Protein AF-A0A376KX28-F1 (afdb_monomer_lite)

pLDDT: mean 81.59, std 16.2, range [37.12, 95.12]

Sequence (75 aa):
MSEFSQTVPELVAWARKNDFSISLPVDRLSFLLAVATLNGERLDGEMSEGELVDAFRHVSDAFEQTSETIGRARQ

Structure (mmCIF, N/CA/C/O backbone):
data_AF-A0A376KX28-F1
#
_entry.id   AF-A0A376KX28-F1
#
loop_
_atom_site.group_PDB
_atom_site.id
_atom_site.type_symbol
_atom_site.label_atom_id
_atom_site.label_alt_id
_atom_site.label_comp_id
_atom_site.label_asym_id
_atom_site.label_entity_id
_atom_site.label_seq_id
_atom_site.pdbx_PDB_ins_code
_atom_site.Cartn_x
_atom_site.Cartn_y
_atom_site.Cartn_z
_atom_site.occupancy
_atom_site.B_iso_or_equiv
_atom_site.auth_seq_id
_atom_site.auth_comp_id
_atom_site.auth_asym_id
_atom_site.auth_atom_id
_atom_site.pdbx_PDB_model_num
ATOM 1 N N . MET A 1 1 ? 1.601 -0.699 -37.134 1.00 43.62 1 MET A N 1
ATOM 2 C CA . MET A 1 1 ? 2.039 -1.463 -35.948 1.00 43.62 1 MET A CA 1
ATOM 3 C C . MET A 1 1 ? 3.526 -1.203 -35.817 1.00 43.62 1 MET A C 1
ATOM 5 O O . MET A 1 1 ? 4.263 -1.670 -36.669 1.00 43.62 1 MET A O 1
ATOM 9 N N . SER A 1 2 ? 3.944 -0.337 -34.891 1.00 50.19 2 SER A N 1
ATOM 10 C CA . SER A 1 2 ? 5.361 0.014 -34.751 1.00 50.19 2 SER A CA 1
ATOM 11 C C . SER A 1 2 ? 6.109 -1.172 -34.156 1.00 50.19 2 SER A C 1
ATOM 13 O O . SER A 1 2 ? 5.812 -1.587 -33.037 1.00 50.19 2 SER A O 1
ATOM 15 N N . GLU A 1 3 ? 7.031 -1.739 -34.930 1.00 54.91 3 GLU A N 1
ATOM 16 C CA . GLU A 1 3 ? 7.966 -2.754 -34.463 1.00 54.91 3 GLU A CA 1
ATOM 17 C C . GLU A 1 3 ? 8.761 -2.183 -33.286 1.00 54.91 3 GLU A C 1
ATOM 19 O O . GLU A 1 3 ? 9.475 -1.187 -33.417 1.00 54.91 3 GLU A O 1
ATOM 24 N N . PHE A 1 4 ? 8.608 -2.797 -32.113 1.00 58.72 4 PHE A N 1
ATOM 25 C CA . PHE A 1 4 ? 9.437 -2.529 -30.944 1.00 58.72 4 PHE A CA 1
ATOM 26 C C . PHE A 1 4 ? 10.860 -3.029 -31.230 1.00 58.72 4 PHE A C 1
ATOM 28 O O . PHE A 1 4 ? 11.253 -4.107 -30.802 1.00 58.72 4 PHE A O 1
ATOM 35 N N . SER A 1 5 ? 11.638 -2.247 -31.977 1.00 61.41 5 SER A N 1
ATOM 36 C CA . SER A 1 5 ? 13.063 -2.492 -32.225 1.00 61.41 5 SER A CA 1
ATOM 37 C C . SER A 1 5 ? 13.930 -1.871 -31.124 1.00 61.41 5 SER A C 1
ATOM 39 O O . SER A 1 5 ? 14.980 -1.299 -31.406 1.00 61.41 5 SER A O 1
ATOM 41 N N . GLN A 1 6 ? 13.491 -1.939 -29.865 1.00 62.94 6 GLN A N 1
ATOM 42 C CA . GLN A 1 6 ? 14.375 -1.618 -28.752 1.00 62.94 6 GLN A CA 1
ATOM 43 C C . GLN A 1 6 ? 15.169 -2.872 -28.416 1.00 62.94 6 GLN A C 1
ATOM 45 O O . GLN A 1 6 ? 14.607 -3.921 -28.097 1.00 62.94 6 GLN A O 1
ATOM 50 N N . THR A 1 7 ? 16.487 -2.776 -28.508 1.00 7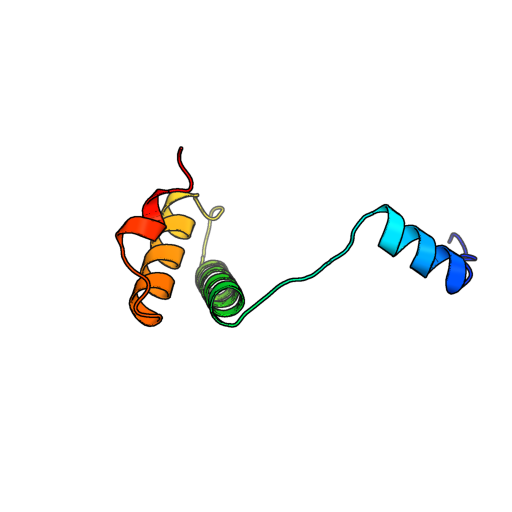9.69 7 THR A N 1
ATOM 51 C CA . THR A 1 7 ? 17.352 -3.875 -28.087 1.00 79.69 7 THR A CA 1
ATOM 52 C C . THR A 1 7 ? 17.229 -4.063 -26.569 1.00 79.69 7 THR A C 1
ATOM 54 O O . THR A 1 7 ? 16.983 -3.109 -25.827 1.00 79.69 7 THR A O 1
ATOM 57 N N . VAL A 1 8 ? 17.403 -5.293 -26.069 1.00 80.56 8 VAL A N 1
ATOM 58 C CA . VAL A 1 8 ? 17.335 -5.587 -24.620 1.00 80.56 8 VAL A CA 1
ATOM 59 C C . VAL A 1 8 ? 18.185 -4.612 -23.774 1.00 80.56 8 VAL A C 1
ATOM 61 O O . VAL A 1 8 ? 17.687 -4.139 -22.751 1.00 80.56 8 VAL A O 1
ATOM 64 N N . PRO A 1 9 ? 19.412 -4.220 -24.182 1.00 84.69 9 PRO A N 1
ATOM 65 C CA . PRO A 1 9 ? 20.200 -3.223 -23.455 1.00 84.69 9 PRO A CA 1
ATOM 66 C C . PRO A 1 9 ? 19.569 -1.825 -23.407 1.00 84.69 9 PRO A C 1
ATOM 68 O O . PRO A 1 9 ? 19.661 -1.153 -22.381 1.00 84.69 9 PRO A O 1
ATOM 71 N N . GLU A 1 10 ? 18.910 -1.382 -24.480 1.00 89.94 10 GLU A N 1
ATOM 72 C CA . GLU A 1 10 ? 18.225 -0.084 -24.517 1.00 89.94 10 GLU A CA 1
ATOM 73 C C . GLU A 1 10 ? 17.009 -0.062 -23.594 1.00 89.94 10 GLU A C 1
ATOM 75 O O . GLU A 1 10 ? 16.783 0.938 -22.913 1.00 89.94 10 GLU A O 1
ATOM 80 N N . LEU A 1 11 ? 16.264 -1.168 -23.511 1.00 89.19 11 LEU A N 1
ATOM 81 C CA . LEU A 1 11 ? 15.159 -1.303 -22.563 1.00 89.19 11 LEU A CA 1
ATOM 82 C C . LEU A 1 11 ? 15.659 -1.240 -21.114 1.00 89.19 11 LEU A C 1
ATOM 84 O O . LEU A 1 11 ? 15.067 -0.551 -20.286 1.00 89.19 11 LEU A O 1
ATOM 88 N N . VAL A 1 12 ? 16.775 -1.908 -20.806 1.00 89.19 12 VAL A N 1
ATOM 89 C CA . VAL A 1 12 ? 17.387 -1.867 -19.466 1.00 89.19 12 VAL A CA 1
ATOM 90 C C . VAL A 1 12 ? 17.892 -0.460 -19.132 1.00 89.19 12 VAL A C 1
ATOM 92 O O . VAL A 1 12 ? 17.673 0.026 -18.020 1.00 89.19 12 VAL A O 1
ATOM 95 N N . ALA A 1 13 ? 18.537 0.220 -20.083 1.00 92.25 13 ALA A N 1
ATOM 96 C CA . ALA A 1 13 ? 18.984 1.600 -19.908 1.00 92.25 13 ALA A CA 1
ATOM 97 C C . ALA A 1 13 ? 17.799 2.555 -19.700 1.00 92.25 13 ALA A C 1
ATOM 99 O O . ALA A 1 13 ? 17.855 3.429 -18.835 1.00 92.25 13 ALA A O 1
ATOM 100 N N . TRP A 1 14 ? 16.709 2.359 -20.444 1.00 93.25 14 TRP A N 1
ATOM 101 C CA . TRP A 1 14 ? 15.469 3.105 -20.269 1.00 93.25 14 TRP A CA 1
ATOM 102 C C . TRP A 1 14 ? 14.844 2.840 -18.898 1.00 93.25 14 TRP A C 1
ATOM 104 O O . TRP A 1 14 ? 14.534 3.791 -18.187 1.00 93.25 14 TRP A O 1
ATOM 114 N N . ALA A 1 15 ? 14.727 1.582 -18.472 1.00 92.88 15 ALA A N 1
ATOM 115 C CA . ALA A 1 15 ? 14.147 1.247 -17.176 1.00 92.88 15 ALA A CA 1
ATOM 116 C C . ALA A 1 15 ? 14.943 1.855 -16.012 1.00 92.88 15 ALA A C 1
ATOM 118 O O . ALA A 1 15 ? 14.358 2.426 -15.095 1.00 92.88 15 ALA A O 1
ATOM 119 N N . ARG A 1 16 ? 16.280 1.826 -16.100 1.00 91.50 16 ARG A N 1
ATOM 120 C CA . ARG A 1 16 ? 17.168 2.485 -15.133 1.00 91.50 16 ARG A CA 1
ATOM 121 C C . ARG A 1 16 ? 17.036 4.009 -15.168 1.00 91.50 16 ARG A C 1
ATOM 123 O O . ARG A 1 16 ? 17.039 4.635 -14.118 1.00 91.50 16 ARG A O 1
ATOM 130 N N . LYS A 1 17 ? 16.916 4.617 -16.354 1.00 94.56 17 LYS A N 1
ATOM 131 C CA . LYS A 1 17 ? 16.744 6.073 -16.508 1.00 94.56 17 LYS A CA 1
ATOM 132 C C . LYS A 1 17 ? 15.436 6.574 -15.888 1.00 94.56 17 LYS A C 1
ATOM 134 O O . LYS A 1 17 ? 15.408 7.691 -15.385 1.00 94.56 17 LYS A O 1
ATOM 139 N N . ASN A 1 18 ? 14.375 5.773 -15.951 1.00 94.25 18 ASN A N 1
ATOM 140 C CA . ASN A 1 18 ? 13.070 6.105 -15.373 1.00 94.25 18 ASN A CA 1
ATOM 141 C C . ASN A 1 18 ? 12.929 5.668 -13.906 1.00 94.25 18 ASN A C 1
ATOM 143 O O . ASN A 1 18 ? 11.863 5.860 -13.332 1.00 94.25 18 ASN A O 1
ATOM 147 N N . ASP A 1 19 ? 13.975 5.077 -13.321 1.00 93.00 19 ASP A N 1
ATOM 148 C CA . ASP A 1 19 ? 13.989 4.584 -11.941 1.00 93.00 19 ASP A CA 1
ATOM 149 C C . ASP A 1 19 ? 12.822 3.634 -11.612 1.00 93.00 19 ASP A C 1
ATOM 151 O O . ASP A 1 19 ? 12.248 3.658 -10.522 1.00 93.00 19 ASP A O 1
ATOM 155 N N . PHE A 1 20 ? 12.443 2.775 -12.570 1.00 94.31 20 PHE A N 1
ATOM 156 C CA . PHE A 1 20 ? 11.396 1.791 -12.310 1.00 94.31 20 PHE A CA 1
ATOM 157 C C . PHE A 1 20 ? 11.863 0.806 -11.248 1.00 94.31 20 PHE A C 1
ATOM 159 O O . PHE A 1 20 ? 12.753 -0.018 -11.466 1.00 94.31 20 PHE A O 1
ATOM 166 N N . SER A 1 21 ? 11.211 0.881 -10.099 1.00 94.19 21 SER A N 1
ATOM 167 C CA . SER A 1 21 ? 11.441 -0.001 -8.974 1.00 94.19 21 SER A CA 1
ATOM 168 C C . SER A 1 21 ? 10.109 -0.348 -8.321 1.00 94.19 21 SER A C 1
ATOM 170 O O . SER A 1 21 ? 9.160 0.435 -8.320 1.00 94.19 21 SER A O 1
ATOM 172 N N . ILE A 1 22 ? 10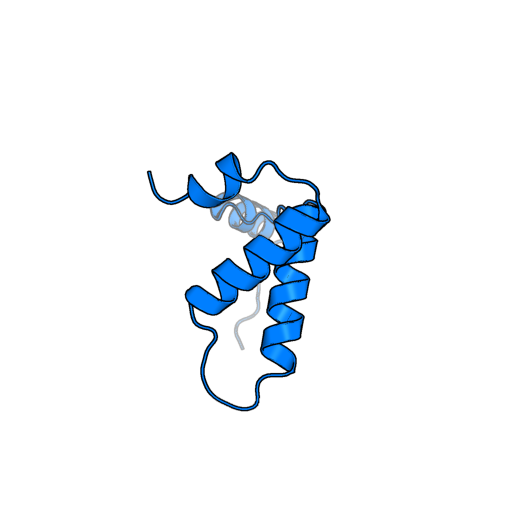.032 -1.561 -7.782 1.00 94.94 22 ILE A N 1
ATOM 173 C CA . ILE A 1 22 ? 8.914 -2.008 -6.958 1.00 94.94 22 ILE A CA 1
ATOM 174 C C . ILE A 1 22 ? 9.519 -2.440 -5.631 1.00 94.94 22 ILE A C 1
ATOM 176 O O . ILE A 1 22 ? 10.292 -3.394 -5.577 1.00 94.94 22 ILE A O 1
ATOM 180 N N . SER A 1 23 ? 9.178 -1.719 -4.566 1.00 93.56 23 SER A N 1
ATOM 181 C CA . SER A 1 23 ? 9.554 -2.067 -3.198 1.00 93.56 23 SER A CA 1
ATOM 182 C C . SER A 1 23 ? 8.288 -2.350 -2.406 1.00 93.56 23 SER A C 1
ATOM 184 O O . SER A 1 23 ? 7.589 -1.435 -1.967 1.00 93.56 23 SER A O 1
ATOM 186 N N . LEU A 1 24 ? 7.985 -3.637 -2.261 1.00 93.94 24 LEU A N 1
ATOM 187 C CA . LEU A 1 24 ? 6.823 -4.131 -1.529 1.00 93.94 24 LEU A CA 1
ATOM 188 C C . LEU A 1 24 ? 7.279 -5.092 -0.424 1.00 93.94 24 LEU A C 1
ATOM 190 O O . LEU A 1 24 ? 7.161 -6.308 -0.583 1.00 93.94 24 LEU A O 1
ATOM 194 N N . PRO A 1 25 ? 7.826 -4.576 0.695 1.00 92.06 25 PRO A N 1
ATOM 195 C CA . PRO A 1 25 ? 7.978 -5.371 1.903 1.00 92.06 25 PRO A CA 1
ATOM 196 C C . PRO A 1 25 ? 6.600 -5.810 2.425 1.00 92.06 25 PRO A C 1
ATOM 198 O O . PRO A 1 25 ? 5.559 -5.336 1.964 1.00 92.06 25 PRO A O 1
ATOM 201 N N . VAL A 1 26 ? 6.595 -6.750 3.369 1.00 91.94 26 VAL A N 1
ATOM 202 C CA . VAL A 1 26 ? 5.382 -7.466 3.798 1.00 91.94 26 VAL A CA 1
ATOM 203 C C . VAL A 1 26 ? 4.267 -6.519 4.267 1.00 91.94 26 VAL A C 1
ATOM 205 O O . VAL A 1 26 ? 3.108 -6.739 3.927 1.00 91.94 26 VAL A O 1
ATOM 208 N N . ASP A 1 27 ? 4.603 -5.441 4.968 1.00 89.62 27 ASP A N 1
ATOM 209 C CA . ASP A 1 27 ? 3.668 -4.406 5.425 1.00 89.62 27 ASP A CA 1
ATOM 210 C C . ASP A 1 27 ? 3.026 -3.638 4.253 1.00 89.62 27 ASP A C 1
ATOM 212 O O . ASP A 1 27 ? 1.801 -3.531 4.167 1.00 89.62 27 ASP A O 1
ATOM 216 N N . ARG A 1 28 ? 3.830 -3.170 3.289 1.00 91.19 28 ARG A N 1
ATOM 217 C CA . ARG A 1 28 ? 3.333 -2.436 2.110 1.00 91.19 28 ARG A CA 1
ATOM 218 C C . ARG A 1 28 ? 2.529 -3.322 1.170 1.00 91.19 28 ARG A C 1
ATOM 220 O O . ARG A 1 28 ? 1.536 -2.867 0.606 1.00 91.19 28 ARG A O 1
ATOM 227 N N . LEU A 1 29 ? 2.946 -4.576 1.002 1.00 94.88 29 LEU A N 1
ATOM 228 C CA . LEU A 1 29 ? 2.197 -5.556 0.221 1.00 94.88 29 LEU A CA 1
ATOM 229 C C . LEU A 1 29 ? 0.848 -5.859 0.883 1.00 94.88 29 LEU A C 1
ATOM 231 O O . LEU A 1 29 ? -0.166 -5.889 0.193 1.00 94.88 29 LEU A O 1
ATOM 235 N N . SER A 1 30 ? 0.821 -6.023 2.208 1.00 92.81 30 SER A N 1
ATOM 236 C CA . SER A 1 30 ? -0.417 -6.256 2.965 1.00 92.81 30 SER A CA 1
ATOM 237 C C . SER A 1 30 ? -1.383 -5.080 2.844 1.00 92.81 30 SER A C 1
ATOM 239 O O . SER A 1 30 ? -2.570 -5.285 2.602 1.00 92.81 30 SER A O 1
ATOM 241 N N . PHE A 1 31 ? -0.872 -3.847 2.915 1.00 93.94 31 PHE A N 1
ATOM 242 C CA . PHE A 1 31 ? -1.667 -2.648 2.651 1.00 93.94 31 PHE A CA 1
ATOM 243 C C . PHE A 1 31 ? -2.225 -2.619 1.224 1.00 93.94 31 PHE A C 1
ATOM 245 O O . PHE A 1 31 ? -3.421 -2.405 1.040 1.00 93.94 31 PHE A O 1
ATOM 252 N N . LEU A 1 32 ? -1.402 -2.908 0.212 1.00 95.12 32 LEU A N 1
ATOM 253 C CA . LEU A 1 32 ? -1.855 -2.955 -1.180 1.00 95.12 32 LEU A CA 1
ATOM 254 C C . LEU A 1 32 ? -2.945 -4.019 -1.403 1.00 95.12 32 LEU A C 1
ATOM 256 O O . LEU A 1 32 ? -3.905 -3.769 -2.130 1.00 95.12 32 LEU A O 1
ATOM 260 N N . LEU A 1 33 ? -2.829 -5.183 -0.758 1.00 94.38 33 LEU A N 1
ATOM 261 C CA . LEU A 1 33 ? -3.857 -6.226 -0.800 1.00 94.38 33 LEU A CA 1
ATOM 262 C C . LEU A 1 33 ? -5.153 -5.786 -0.108 1.00 94.38 33 LEU A C 1
ATOM 264 O O . LEU A 1 33 ? -6.233 -6.055 -0.633 1.00 94.38 33 LEU A O 1
ATOM 268 N N . ALA A 1 34 ? -5.069 -5.095 1.032 1.00 92.06 34 ALA A N 1
ATOM 269 C CA . ALA A 1 34 ? -6.242 -4.545 1.712 1.00 92.06 34 ALA A CA 1
ATOM 270 C C . ALA A 1 34 ? -6.984 -3.545 0.809 1.00 92.06 34 ALA A C 1
ATOM 272 O O . ALA A 1 34 ? -8.198 -3.645 0.645 1.00 92.06 34 ALA A O 1
ATOM 273 N N . VAL A 1 35 ? -6.248 -2.654 0.135 1.00 93.25 35 VAL A N 1
ATOM 274 C CA . VAL A 1 35 ? -6.807 -1.721 -0.856 1.00 93.25 35 VAL A CA 1
ATOM 275 C C . VAL A 1 35 ? -7.454 -2.466 -2.024 1.00 93.25 35 VAL A C 1
ATOM 277 O O . VAL A 1 35 ? -8.583 -2.151 -2.392 1.00 93.25 35 VAL A O 1
ATOM 280 N N . ALA A 1 36 ? -6.784 -3.472 -2.593 1.00 93.19 36 ALA A N 1
ATOM 281 C CA . ALA A 1 36 ? -7.334 -4.258 -3.698 1.00 93.19 36 ALA A CA 1
ATOM 282 C C . ALA A 1 36 ? -8.621 -5.002 -3.299 1.00 93.19 36 ALA A C 1
ATOM 284 O O . ALA A 1 36 ? -9.573 -5.043 -4.075 1.00 93.19 36 ALA A O 1
ATOM 285 N N . THR A 1 37 ? -8.671 -5.533 -2.075 1.00 91.44 37 THR A N 1
ATOM 286 C CA . THR A 1 37 ? -9.852 -6.216 -1.524 1.00 91.44 37 THR A CA 1
ATOM 287 C C . THR A 1 37 ? -11.023 -5.245 -1.373 1.00 91.44 37 THR A C 1
ATOM 289 O O . THR A 1 37 ? -12.113 -5.512 -1.870 1.00 91.44 37 THR A O 1
ATOM 292 N N . LEU A 1 38 ?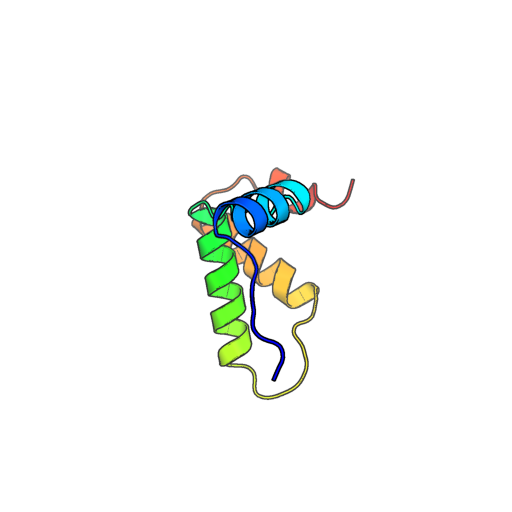 -10.792 -4.079 -0.760 1.00 88.75 38 LEU A N 1
ATOM 293 C CA . LEU A 1 38 ? -11.822 -3.048 -0.589 1.00 88.75 38 L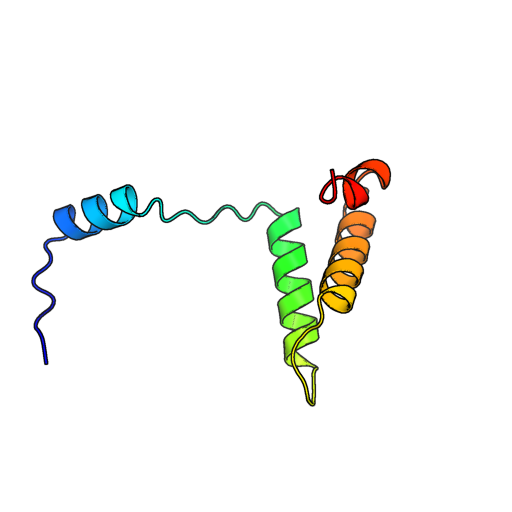EU A CA 1
ATOM 294 C C . LEU A 1 38 ? -12.304 -2.475 -1.927 1.00 88.75 38 LEU A C 1
ATOM 296 O O . LEU A 1 38 ? -13.476 -2.140 -2.071 1.00 88.75 38 LEU A O 1
ATOM 300 N N . ASN A 1 39 ? -11.411 -2.362 -2.912 1.00 89.38 39 ASN A N 1
ATOM 301 C CA . ASN A 1 39 ? -11.769 -1.910 -4.252 1.00 89.38 39 ASN A CA 1
ATOM 302 C C . ASN A 1 39 ? -12.631 -2.946 -4.996 1.00 89.38 39 ASN A C 1
ATOM 304 O O . ASN A 1 39 ? -13.563 -2.555 -5.689 1.00 89.38 39 ASN A O 1
ATOM 308 N N . GLY A 1 40 ? -12.352 -4.244 -4.823 1.00 87.19 40 GLY A N 1
ATOM 309 C CA . GLY A 1 40 ? -13.080 -5.333 -5.483 1.00 87.19 40 GLY A CA 1
ATOM 310 C C . GLY A 1 40 ? -14.514 -5.535 -4.984 1.00 87.19 40 GLY A C 1
ATOM 311 O O . GLY A 1 40 ? -15.385 -5.887 -5.772 1.00 87.19 40 GLY A O 1
ATOM 312 N N . GLU A 1 41 ? -14.775 -5.267 -3.703 1.00 84.75 41 GLU A N 1
ATOM 313 C CA . GLU A 1 41 ? -16.117 -5.358 -3.103 1.00 84.75 41 GLU A CA 1
ATOM 314 C C . GLU A 1 41 ? -16.979 -4.111 -3.374 1.00 84.75 41 GLU A C 1
ATOM 316 O O . GLU A 1 41 ? -18.153 -4.059 -2.994 1.00 84.75 41 GLU A O 1
ATOM 321 N N . ARG A 1 42 ? -16.413 -3.070 -4.000 1.00 83.62 42 ARG A N 1
ATOM 322 C CA . ARG A 1 42 ? -17.114 -1.797 -4.148 1.00 83.62 42 ARG A CA 1
ATOM 323 C C . ARG A 1 42 ? -18.068 -1.813 -5.340 1.00 83.62 42 ARG A C 1
ATOM 325 O O . ARG A 1 42 ? -17.695 -2.139 -6.461 1.00 83.62 42 ARG A O 1
ATOM 332 N N . LEU A 1 43 ? -19.309 -1.407 -5.076 1.00 70.00 43 LEU A N 1
ATOM 333 C CA . LEU A 1 43 ? -20.395 -1.410 -6.058 1.00 70.00 43 LEU A CA 1
ATOM 334 C C . LEU A 1 43 ? -20.477 -0.113 -6.880 1.00 70.00 43 LEU A C 1
ATOM 336 O O . LEU A 1 43 ? -20.972 -0.158 -7.998 1.00 70.00 43 LEU A O 1
ATOM 340 N N . ASP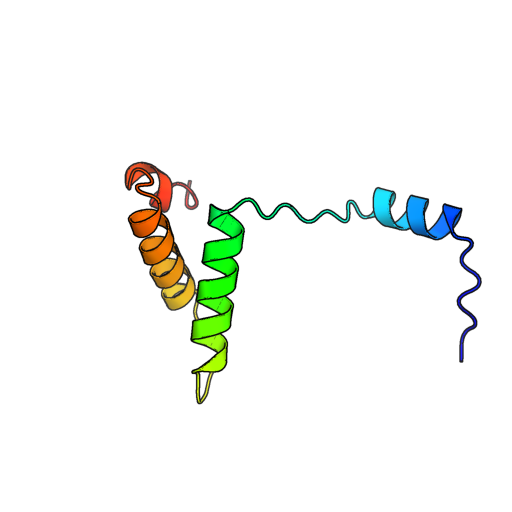 A 1 44 ? -19.990 1.017 -6.350 1.00 80.75 44 ASP A N 1
ATOM 341 C CA . ASP A 1 44 ? -19.986 2.322 -7.030 1.00 80.75 44 ASP A CA 1
ATOM 342 C C . ASP A 1 44 ? -18.947 3.295 -6.425 1.00 80.75 44 ASP A C 1
ATOM 344 O O . ASP A 1 44 ? -18.493 3.115 -5.293 1.00 80.75 44 ASP A O 1
ATOM 348 N N . GLY A 1 45 ? -18.575 4.342 -7.174 1.00 82.12 45 GLY A N 1
ATOM 349 C CA . GLY A 1 45 ? -17.644 5.408 -6.744 1.00 82.12 45 GLY A CA 1
ATOM 350 C C . GLY A 1 45 ? -16.160 5.094 -6.972 1.00 82.12 45 GLY A C 1
ATOM 351 O O . GLY A 1 45 ? -15.855 4.032 -7.500 1.00 82.12 45 GLY A O 1
ATOM 352 N N . GLU A 1 46 ? -15.248 6.005 -6.590 1.00 87.62 46 GLU A N 1
ATOM 353 C CA . GLU A 1 46 ? -13.785 5.800 -6.458 1.00 87.62 46 GLU A CA 1
ATOM 354 C C . GLU A 1 46 ? -13.388 5.676 -4.977 1.00 87.62 46 GLU A C 1
ATOM 356 O O . GLU A 1 46 ? -14.181 6.010 -4.101 1.00 87.62 46 GLU A O 1
ATOM 361 N N . MET A 1 47 ? -12.187 5.156 -4.672 1.00 88.38 47 MET A N 1
ATOM 362 C CA . MET A 1 47 ? -11.763 5.022 -3.270 1.00 88.38 47 MET A CA 1
ATOM 363 C C . MET A 1 47 ? -11.317 6.384 -2.770 1.00 88.38 47 MET A C 1
ATOM 365 O O . MET A 1 47 ? -10.448 7.009 -3.374 1.00 88.38 47 MET A O 1
ATOM 369 N N . SER A 1 48 ? -11.911 6.834 -1.677 1.00 91.75 48 SER A N 1
ATOM 370 C CA . SER A 1 48 ? -11.528 8.078 -1.033 1.00 91.75 48 SER A CA 1
ATOM 371 C C . SER A 1 48 ? -10.218 7.925 -0.258 1.00 91.75 48 SER A C 1
ATOM 373 O O . SER A 1 48 ? -9.845 6.841 0.193 1.00 91.75 48 SER A O 1
ATOM 375 N N . GLU A 1 49 ? -9.530 9.047 -0.040 1.00 90.50 49 GLU A N 1
ATOM 376 C CA . GLU A 1 49 ? -8.354 9.095 0.836 1.00 90.50 49 GLU A CA 1
ATOM 377 C C . GLU A 1 49 ? -8.687 8.616 2.261 1.00 90.50 49 GLU A C 1
ATOM 379 O O . GLU A 1 49 ? -7.868 7.956 2.892 1.00 90.50 49 GLU A O 1
ATOM 384 N N . GLY A 1 50 ? -9.904 8.884 2.753 1.00 90.75 50 GLY A N 1
ATOM 385 C CA . GLY A 1 50 ? -10.357 8.424 4.069 1.00 90.75 50 GLY A CA 1
ATOM 386 C C . GLY A 1 50 ? -10.356 6.900 4.188 1.00 90.75 50 GLY A C 1
ATOM 387 O O . GLY A 1 50 ? -9.778 6.361 5.128 1.00 90.75 50 GLY A O 1
ATOM 388 N N . GLU A 1 51 ? -10.905 6.211 3.186 1.00 89.75 51 GLU A N 1
ATOM 389 C CA . GLU A 1 51 ? -10.910 4.744 3.127 1.00 89.75 51 GLU A CA 1
ATOM 390 C C . GLU A 1 51 ? -9.491 4.164 3.025 1.00 89.75 51 GLU A C 1
ATOM 392 O O . GLU A 1 51 ? -9.196 3.142 3.644 1.00 89.75 51 GLU A O 1
ATOM 397 N N . LEU A 1 52 ? -8.584 4.833 2.301 1.00 92.12 52 LEU A N 1
ATOM 398 C CA . LEU A 1 52 ? -7.173 4.436 2.235 1.00 92.12 52 LEU A CA 1
ATOM 399 C C . LEU A 1 52 ? -6.479 4.563 3.596 1.00 92.12 52 LEU A C 1
ATOM 401 O O . LEU A 1 52 ? -5.721 3.676 3.986 1.00 92.12 52 LEU A O 1
ATOM 405 N N . VAL A 1 53 ? -6.736 5.647 4.328 1.00 92.38 53 VAL A N 1
ATOM 406 C CA . VAL A 1 53 ? -6.168 5.857 5.666 1.00 92.38 53 VAL A CA 1
ATOM 407 C C . VAL A 1 53 ? -6.726 4.836 6.660 1.00 92.38 53 VAL A C 1
ATOM 409 O O . VAL A 1 53 ? -5.975 4.330 7.493 1.00 92.38 53 VAL A O 1
ATOM 412 N N . ASP A 1 54 ? -8.009 4.492 6.568 1.00 90.94 54 ASP A N 1
ATOM 413 C CA . ASP A 1 54 ? -8.618 3.470 7.424 1.00 90.94 54 ASP A CA 1
ATOM 414 C C . ASP A 1 54 ? -8.063 2.071 7.131 1.00 90.94 54 ASP A C 1
ATOM 416 O O . ASP A 1 54 ? -7.693 1.346 8.059 1.00 90.94 54 ASP A O 1
ATOM 420 N N . ALA A 1 55 ? -7.896 1.717 5.853 1.00 90.69 55 ALA A N 1
ATOM 421 C CA . ALA A 1 55 ? -7.227 0.481 5.452 1.00 90.69 55 ALA A CA 1
ATOM 422 C C . ALA A 1 55 ? -5.772 0.430 5.949 1.00 90.69 55 ALA A C 1
ATOM 424 O O . ALA A 1 55 ? -5.303 -0.613 6.407 1.00 90.69 55 ALA A O 1
ATOM 425 N N . PHE A 1 56 ? -5.063 1.562 5.905 1.00 90.94 56 PHE A N 1
ATOM 426 C CA . PHE A 1 56 ? -3.692 1.661 6.395 1.00 90.94 56 PHE A CA 1
ATOM 427 C C . PHE A 1 56 ? -3.622 1.452 7.908 1.00 90.94 56 PHE A C 1
ATOM 429 O O . PHE A 1 56 ? -2.801 0.663 8.362 1.00 90.94 56 PHE A O 1
ATOM 436 N N . ARG A 1 57 ? -4.520 2.080 8.683 1.00 90.06 57 ARG A N 1
ATOM 437 C CA . ARG A 1 57 ? -4.616 1.862 10.138 1.00 90.06 57 ARG A CA 1
ATOM 438 C C . ARG A 1 57 ? -4.826 0.392 10.473 1.00 90.06 57 ARG A C 1
ATOM 440 O O . ARG A 1 57 ? -4.099 -0.137 11.304 1.00 90.06 57 ARG A O 1
ATOM 447 N N . HIS A 1 58 ? -5.758 -0.272 9.789 1.00 89.62 58 HIS A N 1
ATOM 448 C CA . HIS A 1 58 ? -6.039 -1.686 10.027 1.00 89.62 58 HIS A CA 1
ATOM 449 C C . HIS A 1 58 ? -4.805 -2.572 9.806 1.00 89.62 58 HIS A C 1
ATOM 451 O O . HIS A 1 58 ? -4.520 -3.462 10.606 1.00 89.62 58 HIS A O 1
ATOM 457 N N . VAL A 1 59 ? -4.042 -2.309 8.741 1.00 89.06 59 VAL A N 1
ATOM 458 C CA . VAL A 1 59 ? -2.795 -3.033 8.476 1.00 89.06 59 VAL A CA 1
ATOM 459 C C . VAL A 1 59 ? -1.722 -2.668 9.498 1.00 89.06 59 VAL A C 1
ATOM 461 O O . VAL A 1 59 ? -1.086 -3.563 10.038 1.00 89.06 59 VAL A O 1
ATOM 464 N N . SER A 1 60 ? -1.537 -1.396 9.838 1.00 88.62 60 SER A N 1
ATOM 465 C CA . SER A 1 60 ? -0.568 -0.997 10.863 1.00 88.62 60 SER A CA 1
ATOM 466 C C . SER A 1 60 ? -0.845 -1.639 12.227 1.00 88.62 60 SER A C 1
ATOM 468 O O . SER A 1 60 ? 0.100 -2.104 12.865 1.00 88.62 60 SER A O 1
ATOM 470 N N . ASP A 1 61 ? -2.113 -1.738 12.635 1.00 88.56 61 ASP A N 1
ATOM 471 C CA . ASP A 1 61 ? -2.521 -2.434 13.861 1.00 88.56 61 ASP A CA 1
ATOM 472 C C . ASP A 1 61 ? -2.180 -3.934 13.791 1.00 88.56 61 ASP A C 1
ATOM 474 O O . ASP A 1 61 ? -1.634 -4.492 14.742 1.00 88.56 61 ASP A O 1
ATOM 478 N N . ALA A 1 62 ? -2.426 -4.585 12.646 1.00 86.56 62 ALA A N 1
ATOM 479 C CA . ALA A 1 62 ? -2.112 -6.002 12.432 1.00 86.56 62 ALA A CA 1
ATOM 480 C C . ALA A 1 62 ? -0.602 -6.317 12.449 1.00 86.56 62 ALA A C 1
ATOM 482 O O . ALA A 1 62 ? -0.216 -7.456 12.705 1.00 86.56 62 ALA A O 1
ATOM 483 N N . PHE A 1 63 ? 0.247 -5.322 12.180 1.00 87.38 63 PHE A N 1
ATOM 484 C CA . PHE A 1 63 ? 1.709 -5.435 12.223 1.00 87.38 63 PHE A CA 1
ATOM 485 C C . PHE A 1 63 ? 2.323 -4.888 13.522 1.00 87.38 63 PHE A C 1
ATOM 487 O O . PHE A 1 63 ? 3.546 -4.759 13.596 1.00 87.38 63 PHE A O 1
ATOM 494 N N . GLU A 1 64 ? 1.502 -4.553 14.525 1.00 81.75 64 GLU A N 1
ATOM 495 C CA . GLU A 1 64 ? 1.937 -3.963 15.802 1.00 81.75 64 GLU A CA 1
ATOM 496 C C . GLU A 1 64 ? 2.819 -2.710 15.611 1.00 81.75 64 GLU A C 1
ATOM 498 O O . GLU A 1 64 ? 3.716 -2.414 16.405 1.00 81.75 64 GLU A O 1
ATOM 503 N N . GLN A 1 65 ? 2.588 -1.955 14.531 1.00 72.62 65 GLN A N 1
ATOM 504 C CA . GLN A 1 65 ? 3.339 -0.736 14.257 1.00 72.62 65 GLN A CA 1
ATOM 505 C C . GLN A 1 65 ? 2.934 0.348 15.258 1.00 72.62 65 GLN A C 1
ATOM 507 O O . GLN A 1 65 ? 1.751 0.613 15.466 1.00 72.62 65 GLN A O 1
ATOM 512 N N . THR A 1 66 ? 3.915 1.021 15.867 1.00 60.25 66 THR A N 1
ATOM 513 C CA . THR A 1 66 ? 3.652 2.081 16.847 1.00 60.25 66 THR A CA 1
ATOM 514 C C . THR A 1 66 ? 2.748 3.157 16.243 1.00 60.25 66 THR A C 1
ATOM 516 O O . THR A 1 66 ? 3.092 3.758 15.218 1.00 60.25 66 THR A O 1
ATOM 519 N N . SER A 1 67 ? 1.622 3.449 16.903 1.00 56.50 67 SER A N 1
ATOM 520 C CA . SER A 1 67 ? 0.603 4.394 16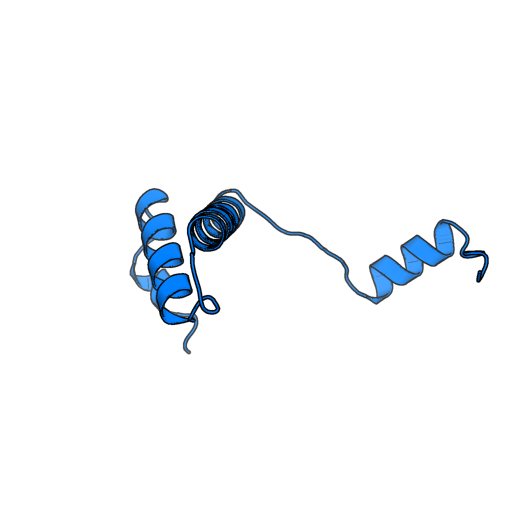.420 1.00 56.50 67 SER A CA 1
ATOM 521 C C . SER A 1 67 ? 1.139 5.816 16.191 1.00 56.50 67 SER A C 1
ATOM 523 O O . SER A 1 67 ? 0.597 6.559 15.375 1.00 56.50 67 SER A O 1
ATOM 525 N N . GLU A 1 68 ? 2.250 6.186 16.840 1.00 54.50 68 GLU A N 1
ATOM 526 C CA . GLU A 1 68 ? 2.962 7.456 16.618 1.00 54.50 68 GLU A CA 1
ATOM 527 C C . GLU A 1 68 ? 3.529 7.612 15.193 1.00 54.50 68 GLU A C 1
ATOM 529 O O . GLU A 1 68 ? 3.757 8.734 14.737 1.00 54.50 68 GLU A O 1
ATOM 534 N N . THR A 1 69 ? 3.734 6.513 14.462 1.00 57.97 69 THR A N 1
ATOM 535 C CA . THR A 1 69 ? 4.306 6.524 13.102 1.00 57.97 69 THR A CA 1
ATOM 536 C C . THR A 1 69 ? 3.242 6.701 12.016 1.00 57.97 69 THR A C 1
ATOM 538 O O . THR A 1 69 ? 3.535 7.234 10.947 1.00 57.97 69 THR A O 1
ATOM 541 N N . ILE A 1 70 ? 1.994 6.322 12.308 1.00 59.59 70 ILE A N 1
ATOM 542 C CA . ILE A 1 70 ? 0.868 6.285 11.357 1.00 59.59 70 ILE A CA 1
ATOM 543 C C . ILE A 1 70 ? 0.449 7.705 10.922 1.00 59.59 70 ILE A C 1
ATOM 545 O O . ILE A 1 70 ? -0.043 7.906 9.815 1.00 59.59 70 ILE A O 1
ATOM 549 N N . GLY A 1 71 ? 0.695 8.718 11.763 1.00 52.38 71 GLY A N 1
ATOM 550 C CA . GLY A 1 71 ? 0.338 10.122 11.513 1.00 52.38 71 GLY A CA 1
ATOM 551 C C . GLY A 1 71 ? 1.468 11.035 11.019 1.00 52.38 71 GLY A C 1
ATOM 552 O O . GLY A 1 71 ? 1.216 12.213 10.765 1.00 52.38 71 GLY A O 1
ATOM 553 N N . ARG A 1 72 ? 2.712 10.553 10.875 1.00 46.41 72 ARG A N 1
ATOM 554 C CA . ARG A 1 72 ? 3.851 11.418 10.492 1.00 46.41 72 ARG A CA 1
ATOM 555 C C . ARG A 1 72 ? 3.956 11.723 8.995 1.00 46.41 72 ARG A C 1
ATOM 557 O O . ARG A 1 72 ? 4.765 12.560 8.623 1.00 46.41 72 ARG A O 1
ATOM 564 N N . ALA A 1 73 ? 3.093 11.158 8.150 1.00 43.94 73 ALA A N 1
ATOM 565 C CA . ALA A 1 73 ? 2.993 11.521 6.729 1.00 43.94 73 ALA A CA 1
ATOM 566 C C . ALA A 1 73 ? 2.376 12.921 6.474 1.00 43.94 73 ALA A C 1
ATOM 568 O O . ALA A 1 73 ? 2.104 13.275 5.330 1.00 43.94 73 ALA A O 1
ATOM 569 N N . ARG A 1 74 ? 2.136 13.713 7.531 1.00 40.19 74 ARG A N 1
ATOM 570 C CA . ARG A 1 74 ? 1.548 15.062 7.478 1.00 40.19 74 ARG A CA 1
ATOM 571 C C . ARG A 1 74 ? 2.439 16.179 8.055 1.00 40.19 74 ARG A C 1
ATOM 573 O O . ARG A 1 74 ? 1.911 17.252 8.344 1.00 40.19 74 ARG A O 1
ATOM 580 N N . GLN A 1 75 ? 3.742 15.946 8.241 1.00 37.12 75 GLN A N 1
ATOM 581 C CA . GLN A 1 75 ? 4.718 16.997 8.586 1.00 37.12 75 GLN A CA 1
ATOM 582 C C . GLN A 1 75 ? 5.739 17.192 7.472 1.00 37.12 75 GLN A C 1
ATOM 584 O O . GLN A 1 75 ? 6.220 16.166 6.944 1.00 37.12 75 GLN A O 1
#

InterPro domains:
  IPR033439 Chromosome partition protein MukF, winged-helix domain [PF03882] (3-71)
  IPR036388 Winged helix-like DNA-binding domain superfamily [G3DSA:1.10.10.10] (24-75)
  IPR036390 Winged helix DNA-binding domain superfamily [SSF46785] (8-70)

Radius of gyration: 18.3 Å; chains: 1; bounding box: 41×24×53 Å

Secondary structure (DSSP, 8-state):
-------HHHHHHHHHHTT------HHHHHHHHHHHHHHHT--SS---HHHHHHHHHHHHHHTT--HHHHTGGG-

Foldseek 3Di:
DDPPPQDPVNVVVVCVVVVDDDDQDPLNVQLVVLVVVVVVPDPDDDDDPVNSLVSNVVSCVVVVNPPVVSPPVPD

Organism: Escherichia coli (NCBI:txid562)